Protein AF-A0A2K1XGN0-F1 (afdb_monomer_lite)

Structure (mmCIF, N/CA/C/O backbone):
data_AF-A0A2K1XGN0-F1
#
_entry.id   AF-A0A2K1XGN0-F1
#
loop_
_atom_site.group_PDB
_atom_site.id
_atom_site.type_symbol
_atom_site.label_atom_id
_atom_site.label_alt_id
_atom_site.label_comp_id
_atom_site.label_asym_id
_atom_site.label_entity_id
_atom_site.label_seq_id
_atom_site.pdbx_PDB_ins_code
_atom_site.Cartn_x
_atom_site.Cartn_y
_atom_site.Cartn_z
_atom_site.occupancy
_atom_site.B_iso_or_equiv
_atom_site.auth_seq_id
_atom_site.auth_comp_id
_atom_site.auth_asym_id
_atom_site.auth_atom_id
_atom_site.pdbx_PDB_model_num
ATOM 1 N N . MET A 1 1 ? 11.769 -6.675 -11.406 1.00 63.69 1 MET A N 1
ATOM 2 C CA . MET A 1 1 ? 10.311 -6.794 -11.165 1.00 63.69 1 MET A CA 1
ATOM 3 C C . MET A 1 1 ? 10.071 -7.899 -10.148 1.00 63.69 1 MET A C 1
ATOM 5 O O . MET A 1 1 ? 10.730 -8.928 -10.251 1.00 63.69 1 MET A O 1
ATOM 9 N N . ASP A 1 2 ? 9.210 -7.677 -9.150 1.00 72.12 2 ASP A N 1
ATOM 10 C CA . ASP A 1 2 ? 8.885 -8.686 -8.126 1.00 72.12 2 ASP A CA 1
ATOM 11 C C . ASP A 1 2 ? 7.946 -9.744 -8.725 1.00 72.12 2 ASP A C 1
ATOM 13 O O . ASP A 1 2 ? 6.888 -9.406 -9.255 1.00 72.12 2 ASP A O 1
ATOM 17 N N . ALA A 1 3 ? 8.336 -11.020 -8.663 1.00 80.62 3 ALA A N 1
ATOM 18 C CA . ALA A 1 3 ? 7.594 -12.120 -9.283 1.00 80.62 3 ALA A CA 1
ATOM 19 C C . ALA A 1 3 ? 6.195 -12.353 -8.673 1.00 80.62 3 ALA A C 1
ATOM 21 O O . ALA A 1 3 ? 5.365 -13.022 -9.288 1.00 80.62 3 ALA A O 1
ATOM 22 N N . GLY A 1 4 ? 5.921 -11.807 -7.484 1.00 86.25 4 GLY A N 1
ATOM 23 C CA . GLY A 1 4 ? 4.624 -11.884 -6.815 1.00 86.25 4 GLY A CA 1
ATOM 24 C C . GLY A 1 4 ? 3.582 -10.899 -7.342 1.00 86.25 4 GLY A C 1
ATOM 25 O O . GLY A 1 4 ? 2.392 -11.077 -7.074 1.00 86.25 4 GLY A O 1
ATOM 26 N N . VAL A 1 5 ? 3.986 -9.879 -8.108 1.00 90.12 5 VAL A N 1
ATOM 27 C CA . VAL A 1 5 ? 3.062 -8.859 -8.618 1.00 90.12 5 VAL A CA 1
ATOM 28 C C . VAL A 1 5 ? 2.634 -9.182 -10.046 1.00 90.12 5 VAL A C 1
ATOM 30 O O . VAL A 1 5 ? 3.443 -9.229 -10.968 1.00 90.12 5 VAL A O 1
ATOM 33 N N . ASN A 1 6 ? 1.328 -9.346 -10.245 1.00 90.94 6 ASN A N 1
ATOM 34 C CA . ASN A 1 6 ? 0.705 -9.540 -11.545 1.00 90.94 6 ASN A CA 1
ATOM 35 C C . ASN A 1 6 ? -0.121 -8.300 -11.901 1.00 90.94 6 ASN A C 1
ATOM 37 O O . ASN A 1 6 ? -1.104 -7.991 -11.232 1.00 90.94 6 ASN A O 1
ATOM 41 N N . LYS A 1 7 ? 0.252 -7.627 -12.993 1.00 87.06 7 LYS A N 1
ATOM 42 C CA . LYS A 1 7 ? -0.383 -6.393 -13.471 1.00 87.06 7 LYS A CA 1
ATOM 43 C C . LYS A 1 7 ? -1.895 -6.522 -13.715 1.00 87.06 7 LYS A C 1
ATOM 45 O O . LYS A 1 7 ? -2.619 -5.558 -13.498 1.00 87.06 7 LYS A O 1
ATOM 50 N N . ASP A 1 8 ? -2.373 -7.702 -14.100 1.00 91.12 8 ASP A N 1
ATOM 51 C CA . ASP A 1 8 ? -3.788 -7.945 -14.406 1.00 91.12 8 ASP A CA 1
ATOM 52 C C . ASP A 1 8 ? -4.600 -8.388 -13.174 1.00 91.12 8 ASP A C 1
ATOM 54 O O . ASP A 1 8 ? -5.821 -8.526 -13.239 1.00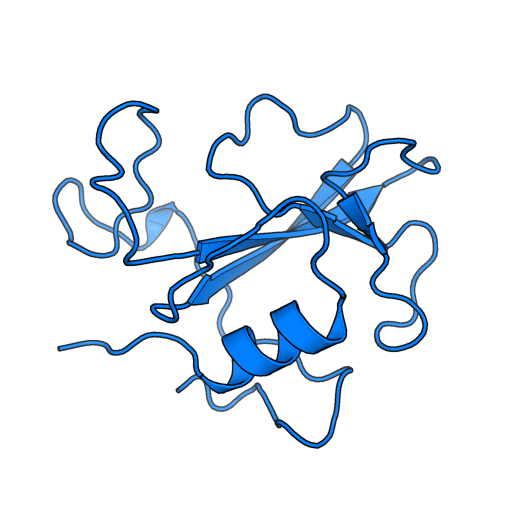 91.12 8 ASP A O 1
ATOM 58 N N . ASN A 1 9 ? -3.941 -8.599 -12.030 1.00 93.69 9 ASN A N 1
ATOM 59 C CA . ASN A 1 9 ? -4.573 -8.970 -10.768 1.00 93.69 9 ASN A CA 1
ATOM 60 C C . ASN A 1 9 ? -4.265 -7.920 -9.696 1.00 93.69 9 ASN A C 1
ATOM 62 O O . ASN A 1 9 ? -3.255 -8.012 -9.003 1.00 93.69 9 ASN A O 1
ATOM 66 N N . CYS A 1 10 ? -5.163 -6.951 -9.500 1.00 94.06 10 CYS A N 1
ATOM 67 C CA . CYS A 1 10 ? -4.926 -5.863 -8.549 1.00 94.06 10 CYS A CA 1
ATOM 68 C C . CYS A 1 10 ? -4.813 -6.307 -7.077 1.00 94.06 10 CYS A C 1
ATOM 70 O O . CYS A 1 10 ? -4.359 -5.532 -6.242 1.00 94.06 10 CYS A O 1
ATOM 72 N N . SER A 1 11 ? -5.192 -7.545 -6.742 1.00 93.75 11 SER A N 1
ATOM 73 C CA . SER A 1 11 ? -4.991 -8.129 -5.410 1.00 93.75 11 SER A CA 1
ATOM 74 C C . SER A 1 11 ? -3.589 -8.715 -5.212 1.00 93.75 11 SER A C 1
ATOM 76 O O . SER A 1 11 ? -3.244 -9.092 -4.092 1.00 93.75 11 SER A O 1
ATOM 78 N N . SER A 1 12 ? -2.789 -8.851 -6.276 1.00 93.44 12 SER A N 1
ATOM 79 C CA . SER A 1 12 ? -1.432 -9.391 -6.187 1.00 93.44 12 SER A CA 1
ATOM 80 C C . SER A 1 12 ? -0.517 -8.419 -5.447 1.00 93.44 12 SER A C 1
ATOM 82 O O . SER A 1 12 ? -0.462 -7.234 -5.787 1.00 93.44 12 SER A O 1
ATOM 84 N N . LEU A 1 13 ? 0.247 -8.931 -4.491 1.00 90.56 13 LEU A N 1
ATOM 85 C CA . LEU A 1 13 ? 1.204 -8.165 -3.705 1.00 90.56 13 LEU A CA 1
ATOM 86 C C . LEU A 1 13 ? 2.619 -8.727 -3.900 1.00 90.56 13 LEU A C 1
ATOM 88 O O . LEU A 1 13 ? 2.752 -9.909 -4.217 1.00 90.56 13 LEU A O 1
ATOM 92 N N . PRO A 1 14 ? 3.666 -7.909 -3.685 1.00 87.62 14 PRO A N 1
ATOM 93 C CA . PRO A 1 14 ? 5.051 -8.364 -3.678 1.00 87.62 14 PRO A CA 1
ATOM 94 C C . PRO A 1 14 ? 5.240 -9.607 -2.812 1.00 87.62 14 PRO A C 1
ATOM 96 O O . PRO A 1 14 ? 4.773 -9.651 -1.670 1.00 87.62 14 PRO A O 1
ATOM 99 N N . GLN A 1 15 ? 5.933 -10.609 -3.350 1.00 82.38 15 GLN A N 1
ATOM 100 C CA . GLN A 1 15 ? 6.196 -11.853 -2.629 1.00 82.38 15 GLN A CA 1
ATOM 101 C C . GLN A 1 15 ? 7.212 -11.639 -1.504 1.00 82.38 15 GLN A C 1
ATOM 103 O O . GLN A 1 15 ? 7.130 -12.288 -0.459 1.00 82.38 15 GLN A O 1
ATOM 108 N N . HIS A 1 16 ? 8.157 -10.722 -1.712 1.00 76.00 16 HIS A N 1
ATOM 109 C CA . HIS A 1 16 ? 9.200 -10.403 -0.750 1.00 76.00 16 HIS A CA 1
ATOM 110 C C . HIS A 1 16 ? 9.028 -8.963 -0.255 1.00 76.00 16 HIS A C 1
ATOM 112 O O . HIS A 1 16 ? 9.473 -8.024 -0.916 1.00 76.00 16 HIS A O 1
ATOM 118 N N . PRO A 1 17 ? 8.387 -8.772 0.917 1.00 69.31 17 PRO A N 1
AT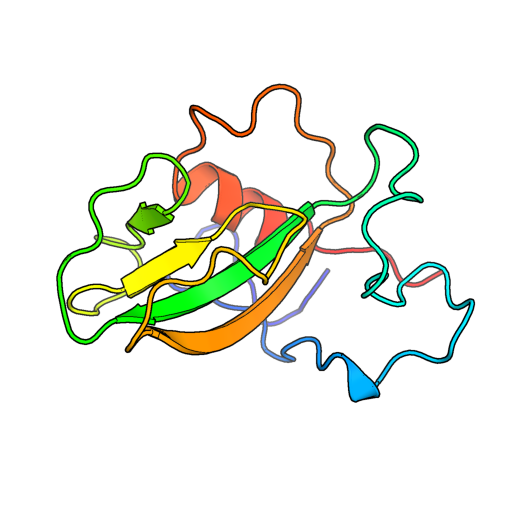OM 119 C CA . PRO A 1 17 ? 8.342 -7.480 1.581 1.00 69.31 17 PRO A CA 1
ATOM 120 C C . PRO A 1 17 ? 9.742 -6.909 1.737 1.00 69.31 17 PRO A C 1
ATOM 122 O O . PRO A 1 17 ? 10.663 -7.613 2.159 1.00 69.31 17 PRO A O 1
ATOM 125 N N . LEU A 1 18 ? 9.890 -5.614 1.484 1.00 68.69 18 LEU A N 1
ATOM 126 C CA . LEU A 1 18 ? 11.112 -4.931 1.864 1.00 68.69 18 LEU A CA 1
ATOM 127 C C . LEU A 1 18 ? 11.126 -4.779 3.382 1.00 68.69 18 LEU A C 1
ATOM 129 O O . LEU A 1 18 ? 10.222 -4.190 3.975 1.00 68.69 18 LEU A O 1
ATOM 133 N N . THR A 1 19 ? 12.155 -5.316 4.027 1.00 59.53 19 THR A N 1
ATOM 134 C CA . THR A 1 19 ? 12.430 -5.019 5.429 1.00 59.53 19 THR A CA 1
ATOM 135 C C . THR A 1 19 ? 13.489 -3.928 5.486 1.00 59.53 19 THR A C 1
ATOM 137 O O . THR A 1 19 ? 14.503 -3.974 4.793 1.00 59.53 19 THR A O 1
ATOM 140 N N . ILE A 1 20 ? 13.265 -2.934 6.344 1.00 54.28 20 ILE A N 1
ATOM 141 C CA . ILE A 1 20 ? 14.212 -1.829 6.576 1.00 54.28 20 ILE A CA 1
ATOM 142 C C . ILE A 1 20 ? 15.581 -2.368 7.038 1.00 54.28 20 ILE A C 1
ATOM 144 O O . ILE A 1 20 ? 16.606 -1.737 6.824 1.00 54.28 20 ILE A O 1
ATOM 148 N N . THR A 1 21 ? 15.604 -3.561 7.635 1.00 53.03 21 THR A N 1
ATOM 149 C CA . THR A 1 21 ? 16.810 -4.239 8.121 1.00 53.03 21 THR A CA 1
ATOM 150 C C . THR A 1 21 ? 17.652 -4.896 7.028 1.00 53.03 21 THR A C 1
ATOM 152 O O . THR A 1 21 ? 18.772 -5.297 7.321 1.00 53.03 21 THR A O 1
ATOM 155 N N . ASN A 1 22 ? 17.130 -5.065 5.807 1.00 54.50 22 ASN A N 1
ATOM 156 C CA . ASN A 1 22 ? 17.865 -5.725 4.722 1.00 54.50 22 ASN A CA 1
ATOM 157 C C . ASN A 1 22 ? 18.829 -4.788 3.985 1.00 54.50 22 ASN A C 1
ATOM 159 O O . ASN A 1 22 ? 19.593 -5.259 3.147 1.00 54.50 22 ASN A O 1
ATOM 163 N N . PHE A 1 23 ? 18.805 -3.490 4.286 1.00 54.56 23 PHE A N 1
ATOM 164 C CA . PHE A 1 23 ? 19.638 -2.507 3.611 1.00 54.56 23 PHE A CA 1
ATOM 165 C C . PHE A 1 23 ? 20.746 -2.000 4.526 1.00 54.56 23 PHE A C 1
ATOM 167 O O . PHE A 1 23 ? 20.520 -1.670 5.691 1.00 54.56 23 PHE A O 1
ATOM 174 N N . ASN A 1 24 ? 21.960 -1.928 3.983 1.00 54.31 24 ASN A N 1
ATOM 175 C CA . ASN A 1 24 ? 23.088 -1.337 4.690 1.00 54.31 24 ASN A CA 1
ATOM 176 C C . ASN A 1 24 ? 23.016 0.193 4.622 1.00 54.31 24 ASN A C 1
ATOM 178 O O . ASN A 1 24 ? 22.534 0.777 3.652 1.00 54.31 24 ASN A O 1
ATOM 182 N N . TYR A 1 25 ? 23.538 0.869 5.645 1.00 51.31 25 TYR A N 1
ATOM 183 C CA . TYR A 1 25 ? 23.665 2.325 5.624 1.00 51.31 25 TYR A CA 1
ATOM 184 C C . TYR A 1 25 ? 24.502 2.770 4.409 1.00 51.31 25 TYR A C 1
ATOM 186 O O . TYR A 1 25 ? 25.663 2.383 4.288 1.00 51.31 25 TYR A O 1
ATOM 194 N N . GLY A 1 26 ? 23.912 3.575 3.520 1.00 54.16 26 GLY A N 1
ATOM 195 C CA . GLY A 1 26 ? 24.547 4.042 2.278 1.00 54.16 26 GLY A CA 1
ATOM 196 C C . GLY A 1 26 ? 24.217 3.223 1.025 1.00 54.16 26 GLY A C 1
ATOM 1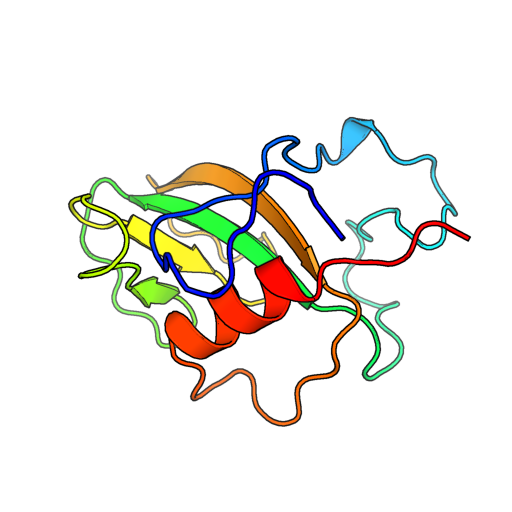97 O O . GLY A 1 26 ? 24.671 3.582 -0.058 1.00 54.16 26 GLY A O 1
ATOM 198 N N . ASP A 1 27 ? 23.419 2.162 1.147 1.00 55.62 27 ASP A N 1
ATOM 199 C CA . ASP A 1 27 ? 22.867 1.447 -0.004 1.00 55.62 27 ASP A CA 1
ATOM 200 C C . ASP A 1 27 ? 21.909 2.382 -0.784 1.00 55.62 27 ASP A C 1
ATOM 202 O O . ASP A 1 27 ? 21.082 3.045 -0.144 1.00 55.62 27 ASP A O 1
ATOM 206 N N . PRO A 1 28 ? 21.974 2.477 -2.130 1.00 53.66 28 PRO A N 1
ATOM 207 C CA . PRO A 1 28 ? 21.019 3.251 -2.940 1.00 53.66 28 PRO A CA 1
ATOM 208 C C . PRO A 1 28 ? 19.549 2.856 -2.726 1.00 53.66 28 PRO A C 1
ATOM 210 O O . PRO A 1 28 ? 18.648 3.603 -3.114 1.00 53.66 28 PRO A O 1
ATOM 213 N N . TYR A 1 29 ? 19.313 1.700 -2.105 1.00 52.41 29 TYR A N 1
ATOM 214 C CA . TYR A 1 29 ? 17.994 1.175 -1.763 1.00 52.41 29 TYR A CA 1
ATOM 215 C C . TYR A 1 29 ? 17.690 1.217 -0.258 1.00 52.41 29 TYR A C 1
ATOM 217 O O . TYR A 1 29 ? 16.600 0.823 0.155 1.00 52.41 29 TYR A O 1
ATOM 225 N N . ASN A 1 30 ? 18.622 1.705 0.572 1.00 52.94 30 ASN A N 1
ATOM 226 C CA . ASN A 1 30 ? 18.383 1.907 1.994 1.00 52.94 30 ASN A CA 1
ATOM 227 C C . ASN A 1 30 ? 17.304 2.974 2.179 1.00 52.94 30 ASN A C 1
ATOM 229 O O . ASN A 1 30 ? 17.552 4.129 1.826 1.00 52.94 30 ASN A O 1
ATOM 233 N N . PRO A 1 31 ? 16.127 2.643 2.745 1.00 50.03 31 PRO A N 1
ATOM 234 C CA . PRO A 1 31 ? 15.103 3.643 2.987 1.00 50.03 31 PRO A CA 1
ATOM 235 C C . PRO A 1 31 ? 15.673 4.647 3.999 1.00 50.03 31 PRO A C 1
ATOM 237 O O . PRO A 1 31 ? 15.955 4.266 5.140 1.00 50.03 31 PRO A O 1
ATOM 240 N N . PRO A 1 32 ? 15.898 5.920 3.624 1.00 49.12 32 PRO A N 1
ATOM 241 C CA . PRO A 1 32 ? 16.508 6.864 4.536 1.00 49.12 32 PRO A CA 1
ATOM 242 C C . PRO A 1 32 ? 15.503 7.146 5.652 1.00 49.12 32 PRO A C 1
ATOM 244 O O . PRO A 1 32 ? 14.503 7.835 5.471 1.00 49.12 32 PRO A O 1
ATOM 247 N N . ILE A 1 33 ? 15.792 6.611 6.837 1.00 48.72 33 ILE A N 1
ATOM 248 C CA . ILE A 1 33 ? 15.068 6.913 8.080 1.00 48.72 33 ILE A CA 1
ATOM 249 C C . ILE A 1 33 ? 15.214 8.421 8.416 1.00 48.72 33 ILE A C 1
ATOM 251 O O . ILE A 1 33 ? 14.414 8.977 9.166 1.00 48.72 33 ILE A O 1
ATOM 255 N N . SER A 1 34 ? 16.194 9.110 7.804 1.00 39.91 34 SER A N 1
ATOM 256 C CA . SER A 1 34 ? 16.400 10.560 7.875 1.00 39.91 34 SER A CA 1
ATOM 257 C C . SER A 1 34 ? 15.806 11.315 6.674 1.00 39.91 34 SER A C 1
ATOM 259 O O . SER A 1 34 ? 16.240 11.207 5.529 1.00 39.91 34 SER A O 1
ATOM 261 N N . LEU A 1 35 ? 14.846 12.159 7.025 1.00 49.75 35 LEU A N 1
ATOM 262 C CA . LEU A 1 35 ? 13.874 12.950 6.272 1.00 49.75 35 LEU A CA 1
ATOM 263 C C . LEU A 1 35 ? 14.407 14.049 5.313 1.00 49.75 35 LEU A C 1
ATOM 265 O O . LEU A 1 35 ? 13.633 14.914 4.919 1.00 49.75 35 LEU A O 1
ATOM 269 N N . SER A 1 36 ? 15.681 14.077 4.913 1.00 35.09 36 SER A N 1
ATOM 270 C CA . SER A 1 36 ? 16.255 15.238 4.189 1.00 35.09 36 SER A CA 1
ATOM 271 C C . SER A 1 36 ? 17.022 14.935 2.900 1.00 35.09 36 SER A C 1
ATOM 273 O O . SER A 1 36 ? 17.489 15.870 2.254 1.00 35.09 36 SER A O 1
ATOM 275 N N . SER A 1 37 ? 17.145 13.668 2.494 1.00 37.94 37 SER A N 1
ATOM 276 C CA . SER A 1 37 ? 17.984 13.283 1.343 1.00 37.94 37 SER A CA 1
ATOM 277 C C . SER A 1 37 ? 17.245 12.557 0.222 1.00 37.94 37 SER A C 1
ATOM 279 O O . SER A 1 37 ? 17.895 12.015 -0.668 1.00 37.94 37 SER A O 1
ATOM 281 N N . PHE A 1 38 ? 15.908 12.593 0.199 1.00 45.62 38 PHE A N 1
ATOM 282 C CA . PHE A 1 38 ? 15.202 12.366 -1.061 1.00 45.62 38 PHE A CA 1
ATOM 283 C C . PHE A 1 38 ? 15.480 13.567 -1.968 1.00 45.62 38 PHE A C 1
ATOM 285 O O . PHE A 1 38 ? 14.738 14.548 -1.975 1.00 45.62 38 PHE A O 1
ATOM 292 N N . GLY A 1 39 ? 16.598 13.483 -2.693 1.00 37.56 39 GLY A N 1
ATOM 293 C CA . GLY A 1 39 ? 16.746 14.168 -3.963 1.00 37.56 39 GLY A CA 1
ATOM 294 C C . GLY A 1 39 ? 15.536 13.814 -4.816 1.00 37.56 39 GLY A C 1
ATOM 295 O O . GLY A 1 39 ? 15.068 12.674 -4.810 1.00 37.56 39 GLY A O 1
ATOM 296 N N . GLU A 1 40 ? 14.980 14.839 -5.435 1.00 46.16 40 GLU A N 1
ATOM 297 C CA . GLU A 1 40 ? 13.738 14.801 -6.182 1.00 46.16 40 GLU A CA 1
ATOM 298 C C . GLU A 1 40 ? 13.624 13.574 -7.120 1.00 46.16 40 GLU A C 1
ATOM 300 O O . GLU A 1 40 ? 14.577 13.145 -7.765 1.00 46.16 40 GLU A O 1
ATOM 305 N N . GLU A 1 41 ? 12.401 13.047 -7.196 1.00 51.62 41 GLU A N 1
ATOM 306 C CA . GLU A 1 41 ? 11.817 12.297 -8.322 1.00 51.62 41 GLU A CA 1
ATOM 307 C C . GLU A 1 41 ? 11.990 10.771 -8.467 1.00 51.62 41 GLU A C 1
ATOM 309 O O . GLU A 1 41 ? 11.121 10.171 -9.099 1.00 51.62 41 GLU A O 1
ATOM 314 N N . SER A 1 42 ? 12.979 10.086 -7.886 1.00 57.25 42 SER A N 1
ATOM 315 C CA . SER A 1 42 ? 13.303 8.735 -8.412 1.00 57.25 42 SER A CA 1
ATOM 316 C C . SER A 1 42 ? 12.626 7.515 -7.763 1.00 57.25 42 SER A C 1
ATOM 318 O O . SER A 1 42 ? 12.556 6.475 -8.413 1.00 57.25 42 SER A O 1
ATOM 320 N N . GLN A 1 43 ? 12.164 7.559 -6.504 1.00 68.31 43 GLN A N 1
ATOM 321 C CA . GLN A 1 43 ? 11.652 6.355 -5.817 1.00 68.31 43 GLN A CA 1
ATOM 322 C C . GLN A 1 43 ? 10.448 6.634 -4.903 1.00 68.31 43 GLN A C 1
ATOM 324 O O . GLN A 1 43 ? 10.433 7.603 -4.145 1.00 68.31 43 GLN A O 1
ATOM 329 N N . MET A 1 44 ? 9.446 5.751 -4.938 1.00 74.62 44 MET A N 1
ATOM 330 C CA . MET A 1 44 ? 8.224 5.822 -4.132 1.00 74.62 44 MET A CA 1
ATOM 331 C C . MET A 1 44 ? 8.198 4.708 -3.082 1.00 74.62 44 MET A C 1
ATOM 333 O O . MET A 1 44 ? 8.152 3.531 -3.435 1.00 74.62 44 MET A O 1
ATOM 337 N N . LEU A 1 45 ? 8.141 5.087 -1.802 1.00 79.00 45 LEU A N 1
ATOM 338 C CA . LEU A 1 45 ? 7.879 4.174 -0.689 1.00 79.00 45 LEU A CA 1
ATOM 339 C C . LEU A 1 45 ? 6.367 3.988 -0.499 1.00 79.00 45 LEU A C 1
ATOM 341 O O . LEU A 1 45 ? 5.625 4.957 -0.327 1.00 79.00 45 LEU A O 1
ATOM 345 N N . MET A 1 46 ? 5.922 2.736 -0.511 1.00 84.81 46 MET A N 1
ATOM 346 C CA . MET A 1 46 ? 4.532 2.326 -0.333 1.00 84.81 46 MET A CA 1
ATOM 347 C C . MET A 1 46 ? 4.428 1.472 0.925 1.00 84.81 46 MET A C 1
ATOM 349 O O . MET A 1 46 ? 5.070 0.426 1.024 1.00 84.81 46 MET A O 1
ATOM 353 N N . ILE A 1 47 ? 3.615 1.909 1.885 1.00 86.19 47 ILE A N 1
ATOM 354 C CA . ILE A 1 47 ? 3.451 1.215 3.163 1.00 86.19 47 ILE A CA 1
ATOM 355 C C . ILE A 1 47 ? 2.017 0.715 3.280 1.00 86.19 47 ILE A C 1
ATOM 357 O O . ILE A 1 47 ? 1.086 1.499 3.445 1.00 86.19 47 ILE A O 1
ATOM 361 N N . PHE A 1 48 ? 1.848 -0.598 3.216 1.00 90.06 48 PHE A N 1
ATOM 362 C CA . PHE A 1 48 ? 0.573 -1.277 3.390 1.00 90.06 48 PHE A CA 1
ATOM 363 C C . PHE A 1 48 ? 0.300 -1.499 4.868 1.00 90.06 48 PHE A C 1
ATOM 365 O O . PHE A 1 48 ? 1.161 -1.976 5.613 1.00 90.06 48 PHE A O 1
ATOM 372 N N . MET A 1 49 ? -0.918 -1.184 5.287 1.00 89.44 49 MET A N 1
ATOM 373 C CA . MET A 1 49 ? -1.314 -1.297 6.681 1.00 89.44 49 MET A CA 1
ATOM 374 C C . MET A 1 49 ? -2.798 -1.594 6.847 1.00 89.44 49 MET A C 1
ATOM 376 O O . MET A 1 49 ? -3.626 -1.283 5.987 1.00 89.44 49 MET A O 1
ATOM 380 N N . LYS A 1 50 ? -3.127 -2.161 8.005 1.00 92.00 50 LYS A N 1
ATOM 381 C CA . LYS A 1 50 ? -4.494 -2.333 8.494 1.00 92.00 50 LYS A CA 1
ATOM 382 C C . LYS A 1 50 ? -4.676 -1.516 9.755 1.00 92.00 50 LYS A C 1
ATOM 384 O O . LYS A 1 50 ? -3.881 -1.633 10.683 1.00 92.00 50 LYS A O 1
ATOM 389 N N . CYS A 1 51 ? -5.723 -0.710 9.800 1.00 91.06 51 CYS A N 1
ATOM 390 C CA . CYS A 1 51 ? -6.014 0.136 10.949 1.00 91.06 51 CYS A CA 1
ATOM 391 C C . CYS A 1 51 ? -7.212 -0.398 11.731 1.00 91.06 51 CYS A C 1
ATOM 393 O O . CYS A 1 51 ? -8.135 -0.976 11.161 1.00 91.06 51 CYS A O 1
ATOM 395 N N . ALA A 1 52 ? -7.216 -0.193 13.049 1.00 91.81 52 ALA A N 1
ATOM 396 C CA . ALA A 1 52 ? -8.359 -0.563 13.885 1.00 91.81 52 ALA A CA 1
ATOM 397 C C . ALA A 1 52 ? -9.607 0.292 13.588 1.00 91.81 52 ALA A C 1
ATOM 399 O O . ALA A 1 52 ? -10.733 -0.172 13.753 1.00 91.81 52 ALA A O 1
ATOM 400 N N . ASN A 1 53 ? -9.402 1.532 13.132 1.00 91.44 53 ASN A N 1
ATOM 401 C CA . ASN A 1 53 ? -10.448 2.511 12.852 1.00 91.44 53 ASN A CA 1
ATOM 402 C C . ASN A 1 53 ? -10.300 3.087 11.432 1.00 91.44 53 ASN A C 1
ATOM 404 O O . ASN A 1 53 ? -9.188 3.086 10.891 1.00 91.44 53 ASN A O 1
ATOM 408 N N . PRO A 1 54 ? -11.382 3.628 10.836 1.00 90.81 54 PRO A N 1
ATOM 409 C CA . PRO A 1 54 ? -11.280 4.356 9.581 1.00 90.81 54 PRO A CA 1
ATOM 410 C C . PRO A 1 54 ? -10.358 5.570 9.724 1.00 90.81 54 PRO A C 1
ATOM 412 O O . PRO A 1 54 ? -10.541 6.393 10.623 1.00 90.81 54 PRO A O 1
ATOM 415 N N . VAL A 1 55 ? -9.417 5.721 8.795 1.00 88.19 55 VAL A N 1
ATOM 416 C CA . VAL A 1 55 ? -8.521 6.882 8.739 1.00 88.19 55 VAL A CA 1
ATOM 417 C C . VAL A 1 55 ? -9.114 7.948 7.818 1.00 88.19 55 VAL A C 1
ATOM 419 O O . VAL A 1 55 ? -9.521 7.656 6.694 1.00 88.19 55 VAL A O 1
ATOM 422 N N . LYS A 1 56 ? -9.158 9.201 8.286 1.00 84.12 56 LYS A N 1
ATOM 423 C CA . LYS A 1 56 ? -9.621 10.364 7.510 1.00 84.12 56 LYS A CA 1
ATOM 424 C C . LYS A 1 56 ? -8.435 11.240 7.121 1.00 84.12 56 LYS A C 1
ATOM 426 O O . LYS A 1 56 ? -8.217 12.296 7.705 1.00 84.12 56 LYS A O 1
ATOM 431 N N . SER A 1 57 ? -7.658 10.788 6.144 1.00 81.88 57 SER A N 1
ATOM 432 C CA . SER A 1 57 ? -6.490 11.522 5.660 1.00 81.88 57 SER A CA 1
ATOM 433 C C . SER A 1 57 ? -6.292 11.298 4.160 1.00 81.88 57 SER A C 1
ATOM 435 O O . SER A 1 57 ? -6.403 10.159 3.708 1.00 81.88 57 SER A O 1
ATOM 437 N N . PRO A 1 58 ? -5.971 12.349 3.382 1.00 78.62 58 PRO A N 1
ATOM 438 C CA . PRO A 1 58 ? -5.760 12.235 1.937 1.00 78.62 58 PRO A CA 1
ATOM 439 C C . PRO A 1 58 ? -4.510 11.421 1.570 1.00 78.62 58 PRO A C 1
ATOM 441 O O . PRO A 1 58 ? -4.346 11.044 0.418 1.00 78.62 58 PRO A O 1
ATOM 444 N N . PHE A 1 59 ? -3.624 11.144 2.532 1.00 79.62 59 PHE A N 1
ATOM 445 C CA . PHE A 1 59 ? -2.408 10.356 2.303 1.00 79.62 59 PHE A CA 1
ATOM 446 C C . PHE A 1 59 ? -2.633 8.839 2.400 1.00 79.62 59 PHE A C 1
ATOM 448 O O . PHE A 1 59 ? -1.732 8.070 2.068 1.00 79.62 59 PHE A O 1
ATOM 455 N N . TYR A 1 60 ? -3.808 8.415 2.876 1.00 87.94 60 TYR A N 1
ATOM 456 C CA . TYR A 1 60 ? -4.170 7.014 3.057 1.00 87.94 60 TYR A CA 1
ATOM 457 C C . TYR A 1 60 ? -5.069 6.583 1.908 1.00 87.94 60 TYR A C 1
ATOM 459 O O . TYR A 1 60 ? -6.259 6.898 1.872 1.00 87.94 60 TYR A O 1
ATOM 467 N N . VAL A 1 61 ? -4.499 5.838 0.968 1.00 91.12 61 VAL A N 1
ATOM 468 C CA . VAL A 1 61 ? -5.250 5.320 -0.172 1.00 91.12 61 VAL A CA 1
ATOM 469 C C . VAL A 1 61 ? -5.924 4.022 0.234 1.00 91.12 61 VAL A C 1
ATO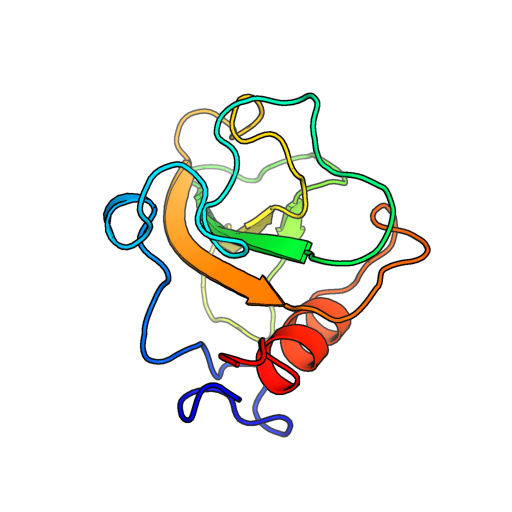M 471 O O . VAL A 1 61 ? -5.261 3.073 0.648 1.00 91.12 61 VAL A O 1
ATOM 474 N N . ASN A 1 62 ? -7.251 3.976 0.135 1.00 93.19 62 ASN A N 1
ATOM 475 C CA . ASN A 1 62 ? -8.011 2.763 0.413 1.00 93.19 62 ASN A CA 1
ATOM 476 C C . ASN A 1 62 ? -7.665 1.678 -0.619 1.00 93.19 62 ASN A C 1
ATOM 478 O O . ASN A 1 62 ? -7.641 1.942 -1.818 1.00 93.19 62 ASN A O 1
ATOM 482 N N . THR A 1 63 ? -7.394 0.467 -0.140 1.00 94.69 63 THR A N 1
ATOM 483 C CA . THR A 1 63 ? -7.038 -0.692 -0.979 1.00 94.69 63 THR A CA 1
ATOM 484 C C . THR A 1 63 ? -8.250 -1.431 -1.550 1.00 94.69 63 THR A C 1
ATOM 486 O O . THR A 1 63 ? -8.106 -2.257 -2.453 1.00 94.69 63 THR A O 1
ATOM 489 N N . ALA A 1 64 ? -9.453 -1.147 -1.048 1.00 92.56 64 ALA A N 1
ATOM 490 C CA . ALA A 1 64 ? -10.689 -1.706 -1.572 1.00 92.56 64 ALA A CA 1
ATOM 491 C C . ALA A 1 64 ? -11.028 -1.110 -2.958 1.00 92.56 64 ALA A C 1
ATOM 493 O O . ALA A 1 64 ? -10.776 0.072 -3.199 1.00 92.56 64 ALA A O 1
ATOM 494 N N . PRO A 1 65 ? -11.637 -1.894 -3.866 1.00 91.88 65 PRO A N 1
ATOM 495 C CA . PRO A 1 65 ? -12.084 -3.279 -3.676 1.00 91.88 65 PRO A CA 1
ATOM 496 C C . PRO A 1 65 ? -10.993 -4.335 -3.922 1.00 91.88 65 PRO A C 1
ATOM 498 O O . PRO A 1 65 ? -11.254 -5.519 -3.743 1.00 91.88 65 PRO A O 1
ATOM 501 N N . CYS A 1 66 ? -9.795 -3.932 -4.348 1.00 94.06 66 CYS A N 1
ATOM 502 C CA . CYS A 1 66 ? -8.752 -4.850 -4.799 1.00 94.06 66 CYS A CA 1
ATOM 503 C C . CYS A 1 66 ? -8.224 -5.764 -3.696 1.00 94.06 66 CYS A C 1
ATO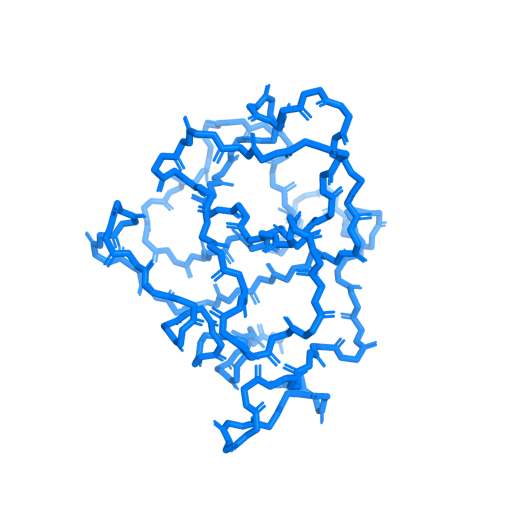M 505 O O . CYS A 1 66 ? -8.071 -6.962 -3.916 1.00 94.06 66 CYS A O 1
ATOM 507 N N . ILE A 1 67 ? -7.971 -5.237 -2.501 1.00 91.38 67 ILE A N 1
ATOM 508 C CA . ILE A 1 67 ? -7.614 -6.062 -1.345 1.00 91.38 67 ILE A CA 1
ATOM 509 C C . ILE A 1 67 ? -8.836 -6.175 -0.448 1.00 91.38 67 ILE A C 1
ATOM 511 O O . ILE A 1 67 ? -9.394 -5.172 0.001 1.00 91.38 67 ILE A O 1
ATOM 515 N N . ASN A 1 68 ? -9.238 -7.411 -0.157 1.00 86.81 68 ASN A N 1
ATOM 516 C CA . ASN A 1 68 ? -10.297 -7.652 0.805 1.00 86.81 68 ASN A CA 1
ATOM 517 C C . ASN A 1 68 ? -9.780 -7.365 2.221 1.00 86.81 68 ASN A C 1
ATOM 519 O O . ASN A 1 68 ? -8.940 -8.092 2.759 1.00 86.81 68 ASN A O 1
ATOM 523 N N . GLY A 1 69 ? -10.274 -6.291 2.826 1.00 82.00 69 GLY A N 1
ATOM 524 C CA . GLY A 1 69 ? -9.891 -5.911 4.173 1.00 82.00 69 GLY A CA 1
ATOM 525 C C . GLY A 1 69 ? -10.604 -4.654 4.642 1.00 82.00 69 GLY A C 1
ATOM 526 O O . GLY A 1 69 ? -10.626 -3.629 3.962 1.00 82.00 69 GLY A O 1
ATOM 527 N N . THR A 1 70 ? -11.174 -4.715 5.841 1.00 88.19 70 THR A N 1
ATOM 528 C CA . THR A 1 70 ? -11.710 -3.533 6.514 1.00 88.19 70 THR A CA 1
ATOM 529 C C . THR A 1 70 ? -10.551 -2.608 6.890 1.00 88.19 70 THR A C 1
ATOM 531 O O . THR A 1 70 ? -9.528 -3.079 7.387 1.00 88.19 70 THR A O 1
ATOM 534 N N . TYR A 1 71 ? -10.691 -1.307 6.613 1.00 92.81 71 TYR A N 1
ATOM 535 C CA . TYR A 1 71 ? -9.709 -0.269 6.974 1.00 92.81 71 TYR A CA 1
ATOM 536 C C . TYR A 1 71 ? -8.271 -0.609 6.543 1.00 92.81 71 TYR A C 1
ATOM 538 O O . TYR A 1 71 ? -7.314 -0.470 7.308 1.00 92.81 71 TYR A O 1
ATOM 546 N N . SER A 1 72 ? -8.141 -1.110 5.313 1.00 93.81 72 SER A N 1
ATOM 547 C CA . SER A 1 72 ? -6.865 -1.473 4.697 1.00 93.81 72 SER A CA 1
ATOM 548 C C . SER A 1 72 ? -6.409 -0.363 3.754 1.00 93.81 72 SER A C 1
ATOM 550 O O . SER A 1 72 ? -7.119 -0.012 2.805 1.00 93.81 72 SER A O 1
ATOM 552 N N . TYR A 1 73 ? -5.225 0.185 4.017 1.00 92.62 73 TYR A N 1
ATOM 553 C CA . TYR A 1 73 ? -4.722 1.385 3.357 1.00 92.62 73 TYR A CA 1
ATOM 554 C C . TYR A 1 73 ? -3.289 1.209 2.860 1.00 92.62 73 TYR A C 1
ATOM 556 O O . TYR A 1 73 ? -2.520 0.411 3.400 1.00 92.62 73 TYR A O 1
ATOM 564 N N . VAL A 1 74 ? -2.924 2.020 1.871 1.00 90.81 74 VAL A N 1
ATOM 565 C CA . VAL A 1 74 ? -1.533 2.292 1.511 1.00 90.81 74 VAL A CA 1
ATOM 566 C C . VAL A 1 74 ? -1.221 3.736 1.865 1.00 90.81 74 VAL A C 1
ATOM 568 O O . VAL A 1 74 ? -1.879 4.656 1.376 1.00 90.81 74 VAL A O 1
ATOM 571 N N . LEU A 1 75 ? -0.215 3.933 2.709 1.00 86.25 75 LEU A N 1
ATOM 572 C CA . LEU A 1 75 ? 0.353 5.245 2.967 1.00 86.25 75 LEU A CA 1
ATOM 573 C C . LEU A 1 75 ? 1.435 5.528 1.928 1.00 86.25 75 LEU A C 1
ATOM 575 O O . LEU A 1 75 ? 2.382 4.756 1.762 1.00 86.25 75 LEU A O 1
ATOM 579 N N . ILE A 1 76 ? 1.277 6.658 1.249 1.00 77.88 76 ILE A N 1
ATOM 580 C CA . ILE A 1 76 ? 2.166 7.116 0.185 1.00 77.88 76 ILE A CA 1
ATOM 581 C C . ILE A 1 76 ? 2.844 8.380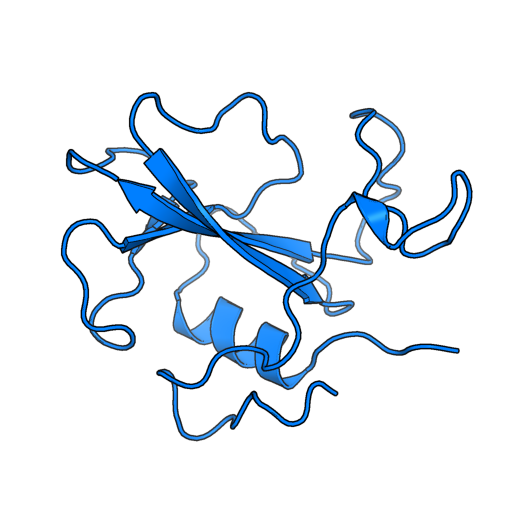 0.681 1.00 77.88 76 ILE A C 1
ATOM 583 O O . ILE A 1 76 ? 2.381 9.500 0.461 1.00 77.88 76 ILE A O 1
ATOM 587 N N . LYS A 1 77 ? 3.912 8.203 1.454 1.00 68.44 77 LYS A N 1
ATOM 588 C CA . LYS A 1 77 ? 4.746 9.316 1.898 1.00 68.44 77 LYS A CA 1
ATOM 589 C C . LYS A 1 77 ? 6.107 8.823 2.359 1.00 68.44 77 LYS A C 1
ATOM 591 O O . LYS A 1 77 ? 6.233 7.750 2.936 1.00 68.44 77 LYS A O 1
ATOM 596 N N . SER A 1 78 ? 7.094 9.696 2.195 1.00 54.59 78 SER A N 1
ATOM 597 C CA . SER A 1 78 ? 8.465 9.575 2.692 1.00 54.59 78 SER A CA 1
ATOM 598 C C . SER A 1 78 ? 8.615 9.698 4.214 1.00 54.59 78 SER A C 1
ATOM 600 O O . SER A 1 78 ? 9.728 9.567 4.711 1.00 54.59 78 SER A O 1
ATOM 602 N N . ASN A 1 79 ? 7.542 9.971 4.971 1.00 55.44 79 ASN A N 1
ATOM 603 C CA . ASN A 1 79 ? 7.646 10.188 6.412 1.00 55.44 79 ASN A CA 1
ATOM 604 C C . ASN A 1 79 ? 6.693 9.296 7.220 1.00 55.44 79 ASN A C 1
ATOM 606 O O . ASN A 1 79 ? 5.489 9.549 7.303 1.00 55.44 79 ASN A O 1
ATOM 610 N N . ILE A 1 80 ? 7.289 8.276 7.836 1.00 57.91 80 ILE A N 1
ATOM 611 C CA . ILE A 1 80 ? 6.656 7.252 8.674 1.00 57.91 80 ILE A CA 1
ATOM 612 C C . ILE A 1 80 ? 6.162 7.842 10.009 1.00 57.91 80 ILE A C 1
ATOM 614 O O . ILE A 1 80 ? 5.295 7.258 10.653 1.00 57.91 80 ILE A O 1
ATOM 618 N N . THR A 1 81 ? 6.625 9.033 10.419 1.00 60.84 81 THR A N 1
ATOM 619 C CA . THR A 1 81 ? 6.176 9.652 11.682 1.00 60.84 81 THR A CA 1
ATOM 620 C C . THR A 1 81 ? 4.705 10.079 11.677 1.00 60.84 81 THR A C 1
ATOM 622 O O . THR A 1 81 ? 4.178 10.424 12.729 1.00 60.84 81 THR A O 1
ATOM 625 N N . TYR A 1 82 ? 4.031 10.039 10.522 1.00 62.50 82 TYR A N 1
ATOM 626 C CA . TYR A 1 82 ? 2.602 10.348 10.374 1.00 62.50 82 TYR A CA 1
ATOM 627 C C . TYR A 1 82 ? 1.712 9.099 10.248 1.00 62.50 82 TYR A C 1
ATOM 629 O O . TYR A 1 82 ? 0.568 9.202 9.794 1.00 62.50 82 TYR A O 1
ATOM 637 N N . VAL A 1 83 ? 2.228 7.914 10.593 1.00 70.62 83 VAL A N 1
ATOM 638 C CA . VAL A 1 83 ? 1.388 6.717 10.716 1.00 70.62 83 VAL A CA 1
ATOM 639 C C . VAL A 1 83 ? 0.418 6.921 11.881 1.00 70.62 83 VAL A C 1
ATOM 641 O O . VAL A 1 83 ? 0.831 7.232 12.995 1.00 70.62 83 VAL A O 1
ATOM 644 N N . GLU A 1 84 ? -0.876 6.778 11.606 1.00 74.12 84 GLU A N 1
ATOM 645 C CA . GLU A 1 84 ? -1.935 6.926 12.600 1.00 74.12 84 GLU A CA 1
ATOM 646 C C . GLU A 1 84 ? -1.791 5.874 13.701 1.00 74.12 84 GLU A C 1
ATOM 648 O O . GLU A 1 84 ? -1.411 4.719 13.466 1.00 74.12 84 GLU A O 1
ATOM 653 N N . ASN A 1 85 ? -2.138 6.272 14.924 1.00 72.31 85 ASN A N 1
ATOM 654 C CA . ASN A 1 85 ? -2.145 5.356 16.055 1.00 72.31 85 ASN A CA 1
ATOM 655 C C . ASN A 1 85 ? -3.109 4.192 15.775 1.00 72.31 85 ASN A C 1
ATOM 657 O O . ASN A 1 85 ? -4.201 4.389 15.244 1.00 72.31 85 ASN A O 1
ATOM 661 N N . LEU A 1 86 ? -2.727 2.978 16.187 1.00 83.50 86 LEU A N 1
ATOM 662 C CA . LEU A 1 86 ? -3.504 1.742 15.988 1.00 83.50 86 LEU A CA 1
ATOM 663 C C . LEU A 1 86 ? -3.587 1.248 14.526 1.00 83.50 86 LEU A C 1
ATOM 665 O O . LEU A 1 86 ? -4.480 0.464 14.192 1.00 83.50 86 LEU A O 1
ATOM 669 N N . CYS A 1 87 ? -2.651 1.657 13.666 1.00 86.50 87 CYS A N 1
ATOM 670 C CA . CYS A 1 87 ? -2.400 1.006 12.382 1.00 86.50 87 CYS A CA 1
ATOM 671 C C . CYS A 1 87 ? -1.247 0.001 12.491 1.00 86.50 87 CYS A C 1
ATOM 673 O O . CYS A 1 87 ? -0.167 0.314 12.990 1.00 86.50 87 CYS A O 1
ATOM 675 N N . LYS A 1 88 ? -1.472 -1.220 12.004 1.00 86.62 88 LYS A N 1
ATOM 676 C CA . LYS A 1 88 ? -0.463 -2.271 11.890 1.00 86.62 88 LYS A CA 1
ATOM 677 C C . LYS A 1 88 ? 0.087 -2.292 10.471 1.00 86.62 88 LYS A C 1
ATOM 679 O O . LYS A 1 88 ? -0.670 -2.443 9.514 1.00 86.62 88 LYS A O 1
ATOM 684 N N . LEU A 1 89 ? 1.403 -2.164 10.354 1.00 84.69 89 LEU A N 1
ATOM 685 C CA . LEU A 1 89 ? 2.132 -2.313 9.101 1.00 84.69 89 LEU A CA 1
ATOM 686 C C . LEU A 1 89 ? 2.165 -3.791 8.687 1.00 84.69 89 LEU A C 1
ATOM 688 O O . LEU A 1 89 ? 2.483 -4.660 9.496 1.00 84.69 89 LEU A O 1
ATOM 692 N N . GLU A 1 90 ? 1.819 -4.061 7.433 1.00 86.31 90 GLU A N 1
ATOM 693 C CA . GLU A 1 90 ? 1.724 -5.415 6.873 1.00 86.31 90 GLU A CA 1
ATOM 694 C C . GLU A 1 90 ? 2.809 -5.664 5.818 1.00 86.31 90 GLU A C 1
ATOM 696 O O . GLU A 1 90 ? 3.379 -6.749 5.763 1.00 86.31 90 GLU A O 1
ATOM 701 N N . LEU A 1 91 ? 3.111 -4.659 4.991 1.00 85.69 91 LEU A N 1
ATOM 702 C CA . LEU A 1 91 ? 4.048 -4.774 3.875 1.00 85.69 91 LEU A CA 1
ATOM 703 C C . LEU A 1 91 ? 4.658 -3.403 3.553 1.00 85.69 91 LEU A C 1
ATOM 705 O O . LEU A 1 91 ? 3.970 -2.384 3.587 1.00 85.69 91 LEU A O 1
ATOM 709 N N . ILE A 1 92 ? 5.939 -3.387 3.186 1.00 82.94 92 ILE A N 1
ATOM 710 C CA . ILE A 1 92 ? 6.608 -2.226 2.592 1.00 82.94 92 ILE A CA 1
ATOM 711 C C . ILE A 1 92 ? 7.078 -2.616 1.196 1.00 82.94 92 ILE A C 1
ATOM 713 O O . ILE A 1 92 ? 7.629 -3.700 0.998 1.00 82.94 92 ILE A O 1
ATOM 717 N N . ALA A 1 93 ? 6.871 -1.718 0.241 1.00 83.94 93 ALA A N 1
ATOM 718 C CA . ALA A 1 93 ? 7.334 -1.861 -1.127 1.00 83.94 93 ALA A CA 1
ATOM 719 C C . ALA A 1 93 ? 7.931 -0.544 -1.630 1.00 83.94 93 ALA A C 1
ATOM 721 O O . ALA A 1 93 ? 7.545 0.537 -1.182 1.00 83.94 93 ALA A O 1
ATOM 722 N N . ILE A 1 94 ? 8.861 -0.642 -2.577 1.00 78.00 94 ILE A N 1
ATOM 723 C CA . ILE A 1 94 ? 9.470 0.504 -3.252 1.00 78.00 94 ILE A CA 1
ATOM 724 C C . ILE A 1 94 ? 9.288 0.327 -4.756 1.00 78.00 94 ILE A C 1
ATOM 726 O O . ILE A 1 94 ? 9.342 -0.789 -5.273 1.00 78.00 94 ILE A O 1
ATOM 730 N N . SER A 1 95 ? 9.067 1.435 -5.454 1.00 77.88 95 SER A N 1
ATOM 731 C CA . SER A 1 95 ? 9.120 1.488 -6.912 1.00 77.88 95 SER A CA 1
ATOM 732 C C . SER A 1 95 ? 10.048 2.604 -7.365 1.00 77.88 95 SER A C 1
ATOM 734 O O . SER A 1 95 ? 10.037 3.673 -6.759 1.00 77.88 95 SER A O 1
ATOM 736 N N . SER A 1 96 ? 10.813 2.383 -8.436 1.00 75.69 96 SER A N 1
ATOM 737 C CA . SER A 1 96 ? 11.634 3.423 -9.081 1.00 75.69 96 SER A CA 1
ATOM 738 C C . SER A 1 96 ? 10.869 4.243 -10.133 1.00 75.69 96 SER A C 1
ATOM 740 O O . SER A 1 96 ? 11.463 4.975 -10.922 1.00 75.69 96 SER A O 1
ATOM 742 N N . MET A 1 97 ? 9.539 4.114 -10.187 1.00 72.75 97 MET A N 1
ATOM 743 C CA . MET A 1 97 ? 8.702 4.875 -11.112 1.00 72.75 97 MET A CA 1
ATOM 744 C C . MET A 1 97 ? 8.385 6.277 -10.546 1.00 72.75 97 MET A C 1
ATOM 746 O O . MET A 1 97 ? 7.755 6.363 -9.484 1.00 72.75 97 MET A O 1
ATOM 750 N N . PRO A 1 98 ? 8.732 7.375 -11.250 1.00 65.12 98 PRO A N 1
ATOM 751 C CA . PRO A 1 98 ? 8.528 8.739 -10.759 1.00 65.12 98 PRO A CA 1
ATOM 752 C C . PRO A 1 98 ? 7.042 9.094 -10.583 1.00 65.12 98 PRO A C 1
ATOM 754 O O . PRO A 1 98 ? 6.157 8.587 -11.284 1.00 65.12 98 PRO A O 1
ATOM 757 N N . ILE A 1 99 ? 6.752 10.008 -9.649 1.00 65.31 99 ILE A N 1
ATOM 758 C CA . ILE A 1 99 ? 5.397 10.520 -9.386 1.00 65.31 99 ILE A CA 1
ATOM 759 C C . ILE A 1 99 ? 5.377 12.035 -9.501 1.00 65.31 99 ILE A C 1
ATOM 761 O O . ILE A 1 99 ? 6.111 12.725 -8.803 1.00 65.31 99 ILE A O 1
ATOM 765 N N . LYS A 1 100 ? 4.465 12.538 -10.338 1.00 61.69 100 LYS A N 1
ATOM 766 C CA . LYS A 1 100 ? 4.232 13.977 -10.508 1.00 61.69 100 LYS A CA 1
ATOM 767 C C . LYS A 1 100 ? 3.259 14.559 -9.475 1.00 61.69 100 LYS A C 1
ATOM 769 O O . LYS A 1 100 ? 3.364 15.735 -9.155 1.00 61.69 100 LYS A O 1
ATOM 774 N N . ASP A 1 101 ? 2.336 13.753 -8.939 1.00 67.88 101 ASP A N 1
ATOM 775 C CA . ASP A 1 101 ? 1.405 14.168 -7.881 1.00 67.88 101 ASP A CA 1
ATOM 776 C C . ASP A 1 101 ? 1.039 13.001 -6.942 1.00 67.88 101 ASP A C 1
ATOM 778 O O . ASP A 1 101 ? 0.433 12.013 -7.354 1.00 67.88 101 ASP A O 1
ATOM 782 N N . TYR A 1 102 ? 1.412 13.121 -5.665 1.00 69.56 102 TYR A N 1
ATOM 783 C CA . TYR A 1 102 ? 1.110 12.140 -4.613 1.00 69.56 102 TYR A CA 1
ATOM 784 C C . TYR A 1 102 ? -0.258 12.358 -3.950 1.00 69.56 102 TYR A C 1
ATOM 786 O O . TYR A 1 102 ? -0.698 11.517 -3.171 1.00 69.56 102 TYR A O 1
ATOM 794 N N . ARG A 1 103 ? -0.918 13.500 -4.189 1.00 68.00 103 ARG A N 1
ATOM 795 C CA . ARG A 1 103 ? -2.151 13.885 -3.482 1.00 68.00 103 ARG A CA 1
ATOM 796 C C . ARG A 1 103 ? -3.411 13.288 -4.099 1.00 68.00 103 ARG A C 1
ATOM 798 O O . ARG A 1 103 ? -4.441 13.271 -3.435 1.00 68.00 103 ARG A O 1
ATOM 805 N N . ASN A 1 104 ? -3.335 12.821 -5.343 1.00 78.56 104 ASN A N 1
ATOM 806 C CA . ASN A 1 104 ? -4.482 12.302 -6.083 1.00 78.56 104 ASN A CA 1
ATOM 807 C C . ASN A 1 104 ? -4.148 10.992 -6.808 1.00 78.56 104 ASN A C 1
ATOM 809 O O . ASN A 1 104 ? -4.343 10.852 -8.013 1.00 78.56 104 ASN A O 1
ATOM 813 N N . ILE A 1 105 ? -3.583 10.049 -6.062 1.00 85.38 105 ILE A N 1
ATOM 814 C CA . ILE A 1 105 ? -3.178 8.741 -6.565 1.00 85.38 105 ILE A CA 1
ATOM 815 C C . ILE A 1 105 ? -4.202 7.679 -6.153 1.00 85.38 105 ILE A C 1
ATOM 817 O O . ILE A 1 105 ? -4.612 7.602 -4.993 1.00 85.38 105 ILE A O 1
ATOM 821 N N . SER A 1 106 ? -4.636 6.860 -7.110 1.00 90.75 106 SER A N 1
ATOM 822 C CA . SER A 1 106 ? -5.546 5.744 -6.851 1.00 90.75 106 SER A CA 1
ATOM 823 C C . SER A 1 106 ? -4.785 4.491 -6.417 1.00 90.75 106 SER A C 1
ATOM 825 O O . SER A 1 106 ? -3.586 4.356 -6.652 1.00 90.75 106 SER A O 1
ATOM 827 N N . TYR A 1 107 ? -5.483 3.508 -5.844 1.00 92.56 107 TYR A N 1
ATOM 828 C CA . TYR A 1 107 ? -4.858 2.215 -5.553 1.00 92.56 107 TYR A CA 1
ATOM 829 C C . TYR A 1 107 ? -4.337 1.516 -6.822 1.00 92.56 107 TYR A C 1
ATOM 831 O O . TYR A 1 107 ? -3.293 0.871 -6.790 1.00 92.56 107 TYR A O 1
ATOM 839 N N . MET A 1 108 ? -5.010 1.691 -7.962 1.00 91.38 108 MET A N 1
ATOM 840 C CA . MET A 1 108 ? -4.570 1.100 -9.228 1.00 91.38 108 MET A CA 1
ATOM 841 C C . MET A 1 108 ? -3.242 1.697 -9.707 1.00 91.38 108 MET A C 1
ATOM 843 O O . MET A 1 108 ? -2.385 0.997 -10.241 1.00 91.38 108 MET A O 1
ATOM 847 N N . ASP A 1 109 ? -3.030 2.988 -9.464 1.00 90.19 109 ASP A N 1
ATOM 848 C CA . ASP A 1 109 ? -1.761 3.653 -9.752 1.00 90.19 109 ASP A CA 1
ATOM 849 C C . ASP A 1 109 ? -0.620 3.121 -8.873 1.00 90.19 109 ASP A C 1
ATOM 851 O O . ASP A 1 109 ? 0.523 3.044 -9.323 1.00 90.19 109 ASP A O 1
ATOM 855 N N . ILE A 1 110 ? -0.911 2.753 -7.623 1.00 90.19 110 ILE A N 1
ATOM 856 C CA . ILE A 1 110 ? 0.044 2.094 -6.719 1.00 90.19 110 ILE A CA 1
ATOM 857 C C . ILE A 1 110 ? 0.351 0.688 -7.231 1.00 90.19 110 ILE A C 1
ATOM 859 O O . ILE A 1 110 ? 1.513 0.310 -7.336 1.00 90.19 110 ILE A O 1
ATOM 863 N N . HIS A 1 111 ? -0.672 -0.091 -7.582 1.00 92.06 111 HIS A N 1
ATOM 864 C CA . HIS A 1 111 ? -0.491 -1.465 -8.051 1.00 92.06 111 HIS A CA 1
ATOM 865 C C . HIS A 1 111 ? 0.301 -1.533 -9.365 1.00 92.06 111 HIS A C 1
ATOM 867 O O . HIS A 1 111 ? 1.243 -2.315 -9.471 1.00 92.06 111 HIS A O 1
ATOM 873 N N . ASN A 1 112 ? 0.050 -0.622 -10.309 1.00 89.06 112 ASN A N 1
ATOM 874 C CA . ASN A 1 112 ? 0.875 -0.489 -11.514 1.00 89.06 112 ASN A CA 1
ATOM 875 C C . ASN A 1 112 ? 2.357 -0.220 -11.195 1.00 89.06 112 ASN A C 1
ATOM 877 O O . ASN A 1 112 ? 3.242 -0.695 -11.908 1.00 89.06 112 ASN A O 1
ATOM 881 N N . ARG A 1 113 ? 2.645 0.506 -10.109 1.00 86.56 113 ARG A N 1
ATOM 882 C CA . ARG A 1 113 ? 4.017 0.752 -9.641 1.00 86.56 113 ARG A CA 1
ATOM 883 C C . ARG A 1 113 ? 4.631 -0.457 -8.957 1.00 86.56 113 ARG A C 1
ATOM 885 O O . ARG A 1 113 ? 5.817 -0.704 -9.142 1.00 86.56 113 ARG A O 1
ATOM 892 N N . LEU A 1 114 ? 3.841 -1.231 -8.217 1.00 88.44 114 LEU A N 1
ATOM 893 C CA . LEU A 1 114 ? 4.284 -2.530 -7.710 1.00 88.44 114 LEU A CA 1
ATOM 894 C C . LEU A 1 114 ? 4.673 -3.458 -8.865 1.00 88.44 114 LEU A C 1
ATOM 896 O O . LEU A 1 114 ? 5.706 -4.116 -8.790 1.00 88.44 114 LEU A O 1
ATOM 900 N N . ALA A 1 115 ? 3.882 -3.464 -9.944 1.00 88.19 115 ALA A N 1
ATOM 901 C CA . ALA A 1 115 ? 4.156 -4.269 -11.130 1.00 88.19 115 ALA A CA 1
ATOM 902 C C . ALA A 1 115 ? 5.419 -3.793 -11.865 1.00 88.19 115 ALA A C 1
ATOM 904 O O . ALA A 1 115 ? 6.174 -4.614 -12.376 1.00 88.19 115 ALA A O 1
ATOM 905 N N . TYR A 1 116 ? 5.682 -2.480 -11.877 1.00 84.81 116 TYR A N 1
ATOM 906 C CA . TYR A 1 116 ? 6.958 -1.931 -12.346 1.00 84.81 116 TYR A CA 1
ATOM 907 C C . TYR A 1 116 ? 8.126 -2.372 -11.444 1.00 84.81 116 TYR A C 1
ATOM 909 O O . TYR A 1 116 ? 9.177 -2.794 -11.925 1.00 84.81 116 TYR A O 1
ATOM 917 N N . GLY A 1 117 ? 7.916 -2.338 -10.126 1.00 78.19 117 GLY A N 1
ATOM 918 C CA . GLY A 1 117 ? 8.893 -2.717 -9.113 1.00 78.19 117 GLY A CA 1
ATOM 919 C C . GLY A 1 117 ? 10.065 -1.740 -9.023 1.00 78.19 117 GLY A C 1
ATOM 920 O O . GLY A 1 117 ? 9.929 -0.545 -9.296 1.00 78.19 117 GLY A O 1
ATOM 921 N N . PHE A 1 118 ? 11.217 -2.263 -8.619 1.00 68.94 118 PHE A N 1
ATOM 922 C CA . PHE A 1 118 ? 12.502 -1.573 -8.635 1.00 68.94 118 PHE A CA 1
ATOM 923 C C . PHE A 1 118 ? 13.549 -2.469 -9.313 1.00 68.94 118 PHE A C 1
ATOM 925 O O . PHE A 1 118 ? 13.377 -3.691 -9.404 1.00 68.94 118 PHE A O 1
ATOM 932 N N . GLU A 1 119 ? 14.604 -1.855 -9.838 1.00 61.25 119 GLU A N 1
ATOM 933 C CA . GLU A 1 119 ? 15.701 -2.543 -10.519 1.00 61.25 119 GLU A CA 1
ATOM 934 C C . GLU A 1 119 ? 16.882 -2.674 -9.550 1.00 61.25 119 GLU A C 1
ATOM 936 O O . GLU A 1 119 ? 17.307 -1.677 -8.964 1.00 61.25 119 GLU A O 1
ATOM 941 N N . LEU A 1 120 ? 17.361 -3.904 -9.343 1.00 53.12 120 LEU A N 1
ATOM 942 C CA . LEU A 1 120 ? 18.578 -4.211 -8.590 1.00 53.12 120 LEU A CA 1
ATOM 943 C C . LEU A 1 120 ? 19.724 -4.263 -9.606 1.00 53.12 120 LEU A C 1
ATOM 945 O O . LEU A 1 120 ? 19.784 -5.213 -10.387 1.00 53.12 120 LEU A O 1
ATOM 949 N N . SER A 1 121 ? 20.546 -3.214 -9.655 1.00 49.28 121 SER A N 1
ATOM 950 C CA . SER A 1 121 ? 21.722 -3.110 -10.534 1.00 49.28 121 SER A CA 1
ATOM 951 C C . SER A 1 121 ? 22.877 -3.988 -10.073 1.00 49.28 121 SER A C 1
ATOM 953 O O . SER A 1 121 ? 23.131 -3.971 -8.846 1.00 49.28 121 SER A O 1
#

Radius of gyration: 13.83 Å; chains: 1; bounding box: 37×27×30 Å

Sequence (121 aa):
MDAGVNKDNCSSLPQHPLTITNFNYGDPYNPPISLSSFGEESQMLMIFMKCANPVKSPFYVNTAPCINGTYSYVLIKSNITYVENLCKLELIAISSMPIKDYRNISYMDIHNRLAYGFELS

Organism: Populus trichocarpa (NCBI:txid3694)

Secondary structure (DSSP, 8-state):
--TT--TT-TT---SSPPPGGGS-TT-TTS--SSTT---TTS-EEEEEEEESS----TTEEE-TTTS--TTEEEEE-S-GGGPPTTEEEEEEEEE----S-SSS--HHHHHHHHHH-----

Foldseek 3Di:
DQPQADLVQLLGARPDFDDLVVDDVPPPPNLPQDDDPPDPWFKWKKWKKAAPDADDDLQWADSPPRHPHDRITIGTDSHPVPPDPRIDTDGIFMARHTDPDSRDDHSSNVSVRSVNGYDDD

pLDDT: mean 75.19, std 16.35, range [35.09, 94.69]